Protein AF-A0AAD3ZM31-F1 (afdb_monomer_lite)

pLDDT: mean 74.76, std 13.65, range [40.03, 89.31]

Structure (mmCIF, N/CA/C/O backbone):
data_AF-A0AAD3ZM31-F1
#
_entry.id   AF-A0AAD3ZM31-F1
#
loop_
_atom_site.group_PDB
_atom_site.id
_atom_site.type_symbol
_atom_site.label_atom_id
_atom_site.label_alt_id
_atom_site.label_comp_id
_atom_site.label_asym_id
_atom_site.label_entity_id
_atom_site.label_seq_id
_atom_site.pdbx_PDB_ins_code
_atom_site.Cartn_x
_atom_site.Cartn_y
_atom_site.Cartn_z
_atom_site.occupancy
_atom_site.B_iso_or_equiv
_atom_site.auth_seq_id
_atom_site.auth_comp_id
_atom_site.auth_asym_id
_atom_site.auth_atom_id
_atom_site.pdbx_PDB_model_num
ATOM 1 N N . MET A 1 1 ? 16.431 -6.008 -3.682 1.00 66.12 1 MET A N 1
ATOM 2 C CA . MET A 1 1 ? 15.252 -6.881 -3.494 1.00 66.12 1 MET A CA 1
ATOM 3 C C . MET A 1 1 ? 14.012 -6.017 -3.647 1.00 66.12 1 MET A C 1
ATOM 5 O O . MET A 1 1 ? 14.015 -4.936 -3.064 1.00 66.12 1 MET A O 1
ATOM 9 N N . PRO A 1 2 ? 13.013 -6.436 -4.434 1.00 78.62 2 PRO A N 1
ATOM 10 C CA . PRO A 1 2 ? 11.748 -5.716 -4.553 1.00 78.62 2 PRO A CA 1
ATOM 11 C C . PRO A 1 2 ? 11.060 -5.653 -3.187 1.00 78.62 2 PRO A C 1
ATOM 13 O O . PRO A 1 2 ? 11.155 -6.582 -2.379 1.00 78.62 2 PRO A O 1
ATOM 16 N N . TRP A 1 3 ? 10.405 -4.538 -2.903 1.00 80.75 3 TRP A N 1
ATOM 17 C CA . TRP A 1 3 ? 9.692 -4.313 -1.653 1.00 80.75 3 TRP A CA 1
ATOM 18 C C . TRP A 1 3 ? 8.290 -3.808 -1.979 1.00 80.75 3 TRP A C 1
ATOM 20 O O . TRP A 1 3 ? 8.093 -3.142 -2.990 1.00 80.75 3 TRP A O 1
ATOM 30 N N . LYS A 1 4 ? 7.319 -4.153 -1.136 1.00 82.69 4 LYS A N 1
ATOM 31 C CA . LYS A 1 4 ? 5.938 -3.680 -1.226 1.00 82.69 4 LYS A CA 1
ATOM 32 C C . LYS A 1 4 ? 5.492 -3.168 0.134 1.00 82.69 4 LYS A C 1
ATOM 34 O O . LYS A 1 4 ? 5.851 -3.727 1.172 1.00 82.69 4 LYS A O 1
ATOM 39 N N . PHE A 1 5 ? 4.729 -2.084 0.123 1.00 85.19 5 PHE A N 1
ATOM 40 C CA . PHE A 1 5 ? 4.137 -1.502 1.319 1.00 85.19 5 PHE A CA 1
ATOM 41 C C . PHE A 1 5 ? 2.650 -1.825 1.366 1.00 85.19 5 PHE A C 1
ATOM 43 O O . PHE A 1 5 ? 1.935 -1.617 0.390 1.00 85.19 5 PHE A O 1
ATOM 50 N N . CYS A 1 6 ? 2.178 -2.318 2.506 1.00 86.56 6 CYS A N 1
ATOM 51 C CA . CYS A 1 6 ? 0.759 -2.537 2.719 1.00 86.56 6 CYS A CA 1
ATOM 52 C C . CYS A 1 6 ? 0.138 -1.319 3.414 1.00 86.56 6 CYS A C 1
ATOM 54 O O . CYS A 1 6 ? 0.420 -1.116 4.593 1.00 86.56 6 CYS A O 1
ATOM 56 N N . PRO A 1 7 ? -0.747 -0.539 2.768 1.00 83.19 7 PRO A N 1
ATOM 57 C CA . PRO A 1 7 ? -1.403 0.596 3.418 1.00 83.19 7 PRO A CA 1
ATOM 58 C C . PRO A 1 7 ? -2.386 0.182 4.526 1.00 83.19 7 PRO A C 1
ATOM 60 O O . PRO A 1 7 ? -2.625 0.971 5.437 1.00 83.19 7 PRO A O 1
ATOM 63 N N . CYS A 1 8 ? -2.918 -1.050 4.503 1.00 85.56 8 CYS A N 1
ATOM 64 C CA . CYS A 1 8 ? -3.846 -1.537 5.531 1.00 85.56 8 CYS A CA 1
ATOM 65 C C . CYS A 1 8 ? -3.170 -1.746 6.889 1.00 85.56 8 CYS A C 1
ATOM 67 O O . CYS A 1 8 ? -3.647 -1.234 7.899 1.00 85.56 8 CYS A O 1
ATOM 69 N N . CYS A 1 9 ? -2.058 -2.484 6.928 1.00 86.56 9 CYS A N 1
ATOM 70 C CA . CYS A 1 9 ? -1.326 -2.741 8.173 1.00 86.56 9 CYS A CA 1
ATOM 71 C C . CYS A 1 9 ? -0.064 -1.885 8.337 1.00 86.56 9 CYS A C 1
ATOM 73 O O . CYS A 1 9 ? 0.621 -2.009 9.349 1.00 86.56 9 CYS A O 1
ATOM 75 N N . LYS A 1 10 ? 0.231 -1.026 7.352 1.00 86.62 10 LYS A N 1
ATOM 76 C CA . LYS A 1 10 ? 1.383 -0.115 7.298 1.00 86.62 10 LYS A CA 1
ATOM 77 C C . LYS A 1 10 ? 2.727 -0.825 7.496 1.00 86.62 10 LYS A C 1
ATOM 79 O O . LYS A 1 10 ? 3.647 -0.273 8.092 1.00 86.62 10 LYS A O 1
ATOM 84 N N . GLU A 1 11 ? 2.841 -2.049 6.983 1.00 86.12 11 GLU A N 1
ATOM 85 C CA . GLU A 1 11 ? 4.074 -2.846 7.016 1.00 86.12 11 GLU A CA 1
ATOM 86 C C . GLU A 1 11 ? 4.742 -2.885 5.642 1.00 86.12 11 GLU A C 1
ATOM 88 O O . GLU A 1 11 ? 4.085 -2.813 4.601 1.00 86.12 11 GLU A O 1
ATOM 93 N N . ILE A 1 12 ? 6.068 -3.017 5.659 1.00 86.81 12 ILE A N 1
ATOM 94 C CA . ILE A 1 12 ? 6.892 -3.193 4.464 1.00 86.81 12 ILE A CA 1
ATOM 95 C C . ILE A 1 12 ? 7.286 -4.659 4.390 1.00 86.81 12 ILE A C 1
ATOM 97 O O . ILE A 1 12 ? 7.898 -5.188 5.317 1.00 86.81 12 ILE A O 1
ATOM 101 N N . SER A 1 13 ? 6.997 -5.293 3.264 1.00 83.19 13 SER A N 1
ATOM 102 C CA . SER A 1 13 ? 7.423 -6.656 2.987 1.00 83.19 13 SER A CA 1
ATOM 103 C C . SER A 1 13 ? 8.379 -6.672 1.808 1.00 83.19 13 SER A C 1
ATOM 105 O O . SER A 1 13 ? 8.151 -6.036 0.782 1.00 83.19 13 SER A O 1
ATOM 107 N N . TYR A 1 14 ? 9.450 -7.439 1.940 1.00 80.38 14 TYR A N 1
ATOM 108 C CA . TYR A 1 14 ? 10.396 -7.674 0.860 1.00 80.38 14 TYR A CA 1
ATOM 109 C C . TYR A 1 14 ? 9.986 -8.960 0.155 1.00 80.38 14 TYR A C 1
ATOM 111 O O . TYR A 1 14 ? 9.892 -10.009 0.788 1.00 80.38 14 TYR A O 1
ATOM 119 N N . SER A 1 15 ? 9.705 -8.885 -1.142 1.00 69.62 15 SER A N 1
ATOM 120 C CA . SER A 1 15 ? 9.323 -10.054 -1.932 1.00 69.62 15 SER A CA 1
ATOM 121 C C . SER A 1 15 ? 10.161 -10.095 -3.200 1.00 69.62 15 SER A C 1
ATOM 123 O O . SER A 1 15 ? 10.405 -9.066 -3.815 1.00 69.62 15 SER A O 1
ATOM 125 N N . ALA A 1 16 ? 10.618 -11.278 -3.607 1.00 59.38 16 ALA A N 1
ATOM 126 C CA . ALA A 1 16 ? 11.358 -11.452 -4.862 1.00 59.38 16 ALA A CA 1
ATOM 127 C C . ALA A 1 16 ? 10.453 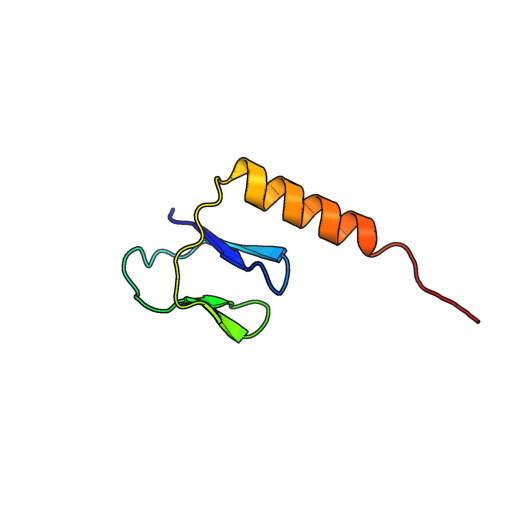-11.366 -6.112 1.00 59.38 16 ALA A C 1
ATOM 129 O O . ALA A 1 16 ? 10.931 -11.457 -7.238 1.00 59.38 16 ALA A O 1
ATOM 130 N N . ALA A 1 17 ? 9.148 -11.208 -5.903 1.00 60.56 17 ALA A N 1
ATOM 131 C CA . ALA A 1 17 ? 8.098 -11.259 -6.899 1.00 60.56 17 ALA A CA 1
ATOM 132 C C . ALA A 1 17 ? 7.831 -9.857 -7.475 1.00 60.56 17 ALA A C 1
ATOM 134 O O . ALA A 1 17 ? 7.082 -9.074 -6.898 1.00 60.56 17 ALA A O 1
ATOM 135 N N . THR A 1 18 ? 8.460 -9.532 -8.605 1.00 58.72 18 THR A N 1
ATOM 136 C CA . THR A 1 18 ? 8.363 -8.215 -9.264 1.00 58.72 18 THR A CA 1
ATOM 137 C C . THR A 1 18 ? 7.150 -8.037 -10.181 1.00 58.72 18 THR A C 1
ATOM 139 O O . THR A 1 18 ? 6.942 -6.935 -10.662 1.00 58.72 18 THR A O 1
ATOM 142 N N . HIS A 1 19 ? 6.355 -9.076 -10.458 1.00 59.69 19 HIS A N 1
ATOM 143 C CA . HIS A 1 19 ? 5.316 -9.027 -11.501 1.00 59.69 19 HIS A CA 1
ATOM 144 C C . HIS A 1 19 ? 4.068 -9.836 -11.123 1.00 59.69 19 HIS A C 1
ATOM 146 O O . HIS A 1 19 ? 3.778 -10.861 -11.732 1.00 59.69 19 HIS A O 1
ATOM 152 N N . TYR A 1 20 ? 3.327 -9.395 -10.110 1.00 63.88 20 TYR A N 1
ATOM 153 C CA . TYR A 1 20 ? 1.993 -9.942 -9.854 1.00 63.88 20 TYR A CA 1
ATOM 154 C C . TYR A 1 20 ? 0.981 -8.804 -9.854 1.00 63.88 20 TYR A C 1
ATOM 156 O O . TYR A 1 20 ? 1.170 -7.832 -9.124 1.00 63.88 20 TYR A O 1
ATOM 164 N N . GLU A 1 21 ? -0.088 -8.970 -10.641 1.00 72.56 21 GLU A N 1
ATOM 165 C CA . GLU A 1 21 ? -1.282 -8.107 -10.637 1.00 72.56 21 GLU A CA 1
ATOM 166 C C . GLU A 1 21 ? -1.915 -8.011 -9.246 1.00 72.56 21 GLU A C 1
ATOM 168 O O . GLU A 1 21 ? -2.629 -7.071 -8.953 1.00 72.56 21 GLU A O 1
ATOM 173 N N . THR A 1 22 ? -1.659 -8.975 -8.365 1.00 78.62 22 THR A N 1
ATOM 174 C CA . THR A 1 22 ? -2.132 -8.962 -6.982 1.00 78.62 22 THR A CA 1
ATOM 175 C C . THR A 1 22 ? -1.035 -9.414 -6.043 1.00 78.62 22 THR A C 1
ATOM 177 O O . THR A 1 22 ? -0.427 -10.466 -6.241 1.00 78.62 22 THR A O 1
ATOM 180 N N . TRP A 1 23 ? -0.813 -8.656 -4.977 1.00 82.88 23 TRP A N 1
ATOM 181 C CA . TRP A 1 23 ? 0.094 -9.009 -3.901 1.00 82.88 23 TRP A CA 1
ATOM 182 C C . TRP A 1 23 ? -0.672 -9.152 -2.577 1.00 82.88 23 TRP A C 1
ATOM 184 O O . TRP A 1 23 ? -1.160 -8.153 -2.041 1.00 82.88 23 TRP A O 1
ATOM 194 N N . PRO A 1 24 ? -0.784 -10.368 -2.015 1.00 85.00 24 PRO A N 1
ATOM 195 C CA . PRO A 1 24 ? -1.324 -10.550 -0.677 1.00 85.00 24 PRO A CA 1
ATOM 196 C C . PRO A 1 24 ? -0.291 -10.118 0.368 1.00 85.00 24 PRO A C 1
ATOM 198 O O . PRO A 1 24 ? 0.841 -10.607 0.395 1.00 85.00 24 PRO A O 1
ATOM 201 N N . CYS A 1 25 ? -0.682 -9.213 1.262 1.00 85.81 25 CYS A N 1
ATOM 202 C CA . CYS A 1 25 ? 0.175 -8.792 2.358 1.00 85.81 25 CYS A CA 1
ATOM 203 C C . CYS A 1 25 ? 0.405 -9.957 3.341 1.00 85.81 25 CYS A C 1
ATOM 205 O O . CYS A 1 25 ? -0.560 -10.440 3.931 1.00 85.81 25 CYS A O 1
ATOM 207 N N . PRO A 1 26 ? 1.654 -10.366 3.624 1.00 85.44 26 PRO A N 1
ATOM 208 C CA . PRO A 1 26 ? 1.935 -11.477 4.533 1.00 85.44 26 PRO A CA 1
ATOM 209 C C . PRO A 1 26 ? 1.663 -11.140 6.007 1.00 85.44 26 PRO A C 1
ATOM 211 O O . PRO A 1 26 ? 1.622 -12.041 6.837 1.00 85.44 26 PRO A O 1
ATOM 214 N N . HIS A 1 27 ? 1.477 -9.860 6.347 1.00 86.31 27 HIS A N 1
ATOM 215 C CA . HIS A 1 27 ? 1.235 -9.420 7.725 1.00 86.31 27 HIS A CA 1
ATOM 216 C C . HIS A 1 27 ? -0.255 -9.387 8.086 1.00 86.31 27 HIS A C 1
ATOM 218 O O . HIS A 1 27 ? -0.615 -9.701 9.216 1.00 86.31 27 HIS A O 1
ATOM 224 N N . CYS A 1 28 ? -1.123 -8.986 7.151 1.00 86.81 28 CYS A N 1
ATOM 225 C CA . CYS A 1 28 ? -2.562 -8.840 7.404 1.00 86.81 28 CYS A CA 1
ATOM 226 C C . CYS A 1 28 ? -3.459 -9.640 6.454 1.00 86.81 28 CYS A C 1
ATOM 228 O O . CYS A 1 28 ? -4.674 -9.626 6.621 1.00 86.81 28 CYS A O 1
ATOM 230 N N . GLY A 1 29 ? -2.890 -10.305 5.447 1.00 85.88 29 GLY A N 1
ATOM 231 C CA . GLY A 1 29 ? -3.630 -11.087 4.456 1.00 85.88 29 GLY A CA 1
ATOM 232 C C . GLY A 1 29 ? -4.419 -10.255 3.444 1.00 85.88 29 GLY A C 1
ATOM 233 O O . GLY A 1 29 ? -5.131 -10.826 2.628 1.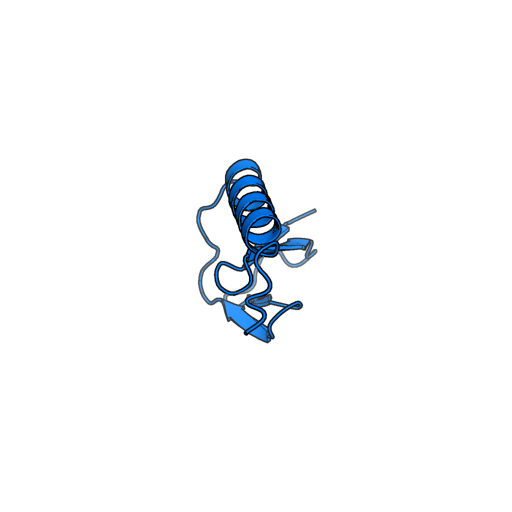00 85.88 29 GLY A O 1
ATOM 234 N N . THR A 1 30 ? -4.318 -8.920 3.476 1.00 86.94 30 THR A N 1
ATOM 235 C CA . THR A 1 30 ? -5.031 -8.060 2.519 1.00 86.94 30 THR A CA 1
ATOM 236 C C . THR A 1 30 ? -4.453 -8.224 1.118 1.00 86.94 30 THR A C 1
ATOM 238 O O . THR A 1 30 ? -3.247 -8.068 0.927 1.00 86.94 30 THR A O 1
ATOM 241 N N . GLU A 1 31 ? -5.317 -8.497 0.144 1.00 86.69 31 GLU A N 1
ATOM 242 C CA . GLU A 1 31 ? -4.962 -8.574 -1.271 1.00 86.69 31 GLU A CA 1
ATOM 243 C C . GLU A 1 31 ? -4.898 -7.168 -1.879 1.00 86.69 31 GLU A C 1
ATOM 245 O O . GLU A 1 31 ? -5.896 -6.450 -1.929 1.00 86.69 31 GLU A O 1
ATOM 250 N N . LEU A 1 32 ? -3.706 -6.759 -2.311 1.00 81.38 32 LEU A N 1
ATOM 251 C CA . LEU A 1 32 ? -3.470 -5.469 -2.952 1.00 81.38 32 LEU A CA 1
ATOM 252 C C . LEU A 1 32 ? -3.334 -5.689 -4.457 1.00 81.38 32 LEU A C 1
ATOM 254 O O . LEU A 1 32 ? -2.412 -6.372 -4.895 1.00 81.38 32 LEU A O 1
ATOM 258 N N . LYS A 1 33 ? -4.276 -5.138 -5.225 1.00 76.00 33 LYS A N 1
ATOM 259 C CA . LYS A 1 33 ? -4.343 -5.236 -6.695 1.00 76.00 33 LYS A CA 1
ATOM 260 C C . LYS A 1 33 ? -3.454 -4.231 -7.422 1.00 76.00 33 LYS A C 1
ATOM 262 O O . LYS A 1 33 ? -3.081 -4.440 -8.564 1.00 76.00 33 LYS A O 1
ATOM 267 N N . ASP A 1 34 ? -3.088 -3.152 -6.752 1.00 68.12 34 ASP A N 1
ATOM 268 C CA . ASP A 1 34 ? -2.275 -2.104 -7.346 1.00 68.12 34 ASP A CA 1
ATOM 269 C C . ASP A 1 34 ? -0.958 -2.018 -6.596 1.00 68.12 34 ASP A C 1
ATOM 271 O O . ASP A 1 34 ? -0.911 -2.090 -5.361 1.00 68.12 34 ASP A O 1
ATOM 275 N N . GLU A 1 35 ? 0.130 -1.898 -7.351 1.00 68.06 35 GLU A N 1
ATOM 276 C CA . GLU A 1 35 ? 1.419 -1.584 -6.767 1.00 68.06 35 GLU A CA 1
ATOM 277 C C . GLU A 1 35 ? 1.359 -0.126 -6.319 1.00 68.06 35 GLU A C 1
ATOM 279 O O . GLU A 1 35 ? 1.151 0.760 -7.149 1.00 68.06 35 GLU A O 1
ATOM 284 N N . PRO A 1 36 ? 1.438 0.151 -5.011 1.00 66.31 36 PRO A N 1
ATOM 285 C CA . PRO A 1 36 ? 1.216 1.505 -4.569 1.00 66.31 36 PRO A CA 1
ATOM 286 C C . PRO A 1 36 ? 2.423 2.366 -4.956 1.00 66.31 36 PRO A C 1
ATOM 288 O O . PRO A 1 36 ? 3.565 1.954 -4.751 1.00 66.31 36 PRO A O 1
ATOM 291 N N . GLU A 1 37 ? 2.172 3.571 -5.471 1.00 69.56 37 GLU A N 1
ATOM 292 C CA . GLU A 1 37 ? 3.188 4.554 -5.891 1.00 69.56 37 GLU A CA 1
ATOM 293 C C . GLU A 1 37 ? 3.925 5.202 -4.699 1.00 69.56 37 GLU A C 1
ATOM 295 O O . GLU A 1 37 ? 4.144 6.412 -4.652 1.00 69.56 37 GLU A O 1
ATOM 300 N N . TYR A 1 38 ? 4.278 4.421 -3.680 1.00 75.00 38 TYR A N 1
ATOM 301 C CA . TYR A 1 38 ? 5.094 4.905 -2.576 1.00 75.00 38 TYR A CA 1
ATOM 302 C C . TYR A 1 38 ? 6.566 4.703 -2.896 1.00 75.00 38 TYR A C 1
ATOM 304 O O . TYR A 1 38 ? 6.979 3.636 -3.345 1.00 75.00 38 TYR A O 1
ATOM 312 N N . ASP A 1 39 ? 7.379 5.701 -2.564 1.00 84.31 39 ASP A N 1
ATOM 313 C CA . ASP A 1 39 ? 8.817 5.498 -2.438 1.00 84.31 39 ASP A CA 1
ATOM 314 C C . ASP A 1 39 ? 9.153 4.815 -1.096 1.00 84.31 39 ASP A C 1
ATOM 316 O O . ASP A 1 39 ? 8.406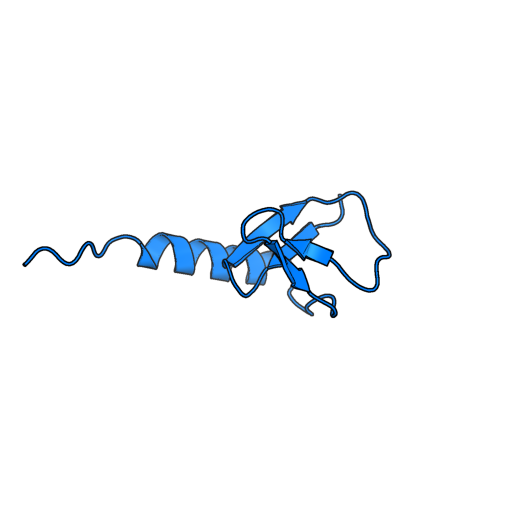 4.913 -0.112 1.00 84.31 39 ASP A O 1
ATOM 320 N N . ILE A 1 40 ? 10.299 4.128 -1.019 1.00 83.75 40 ILE A N 1
ATOM 321 C CA . ILE A 1 40 ? 10.717 3.383 0.181 1.00 83.75 40 ILE A CA 1
ATOM 322 C C . ILE A 1 40 ? 10.814 4.299 1.402 1.00 83.75 40 ILE A C 1
ATOM 324 O O . ILE A 1 40 ? 10.524 3.873 2.522 1.00 83.75 40 ILE A O 1
ATOM 328 N N . HIS A 1 41 ? 11.179 5.567 1.205 1.00 87.75 41 HIS A N 1
ATOM 329 C CA . HIS A 1 41 ? 11.249 6.547 2.284 1.00 87.75 41 HIS A CA 1
ATOM 330 C C . HIS A 1 41 ? 9.858 6.880 2.840 1.00 87.75 41 HIS A C 1
ATOM 332 O O . HIS A 1 41 ? 9.687 6.940 4.059 1.00 87.75 41 HIS A O 1
ATOM 338 N N . GLN A 1 42 ? 8.850 7.025 1.974 1.00 87.62 42 GLN A N 1
ATOM 339 C CA . GLN A 1 42 ? 7.471 7.292 2.392 1.00 87.62 42 GLN A CA 1
ATOM 340 C C . GLN A 1 42 ? 6.866 6.093 3.122 1.00 87.62 42 GLN A C 1
ATOM 342 O O . GLN A 1 42 ? 6.282 6.250 4.194 1.00 87.62 42 GLN A O 1
ATOM 347 N N . ALA A 1 43 ? 7.067 4.886 2.590 1.00 85.62 43 ALA A N 1
ATOM 348 C CA . ALA A 1 43 ? 6.613 3.655 3.227 1.00 85.62 43 ALA A CA 1
ATOM 349 C C . ALA A 1 43 ? 7.207 3.487 4.636 1.00 85.62 43 ALA A C 1
ATOM 351 O O . ALA A 1 43 ? 6.503 3.125 5.583 1.00 85.62 43 ALA A O 1
ATOM 352 N N . LYS A 1 44 ? 8.500 3.802 4.802 1.00 87.12 44 LYS A N 1
ATOM 353 C CA . LYS A 1 44 ? 9.171 3.777 6.109 1.00 87.12 44 LYS A CA 1
ATOM 3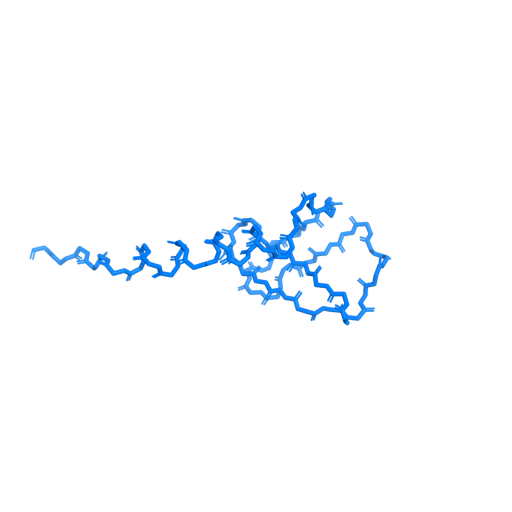54 C C . LYS A 1 44 ? 8.601 4.814 7.071 1.00 87.12 44 LYS A C 1
ATOM 356 O O . LYS A 1 44 ? 8.350 4.465 8.220 1.00 87.12 44 LYS A O 1
ATOM 361 N N . ALA A 1 45 ? 8.356 6.039 6.609 1.00 89.31 45 ALA A N 1
ATOM 362 C CA . ALA A 1 45 ? 7.762 7.087 7.436 1.00 89.31 45 ALA A CA 1
ATOM 363 C C . ALA A 1 45 ? 6.357 6.700 7.935 1.00 89.31 45 ALA A C 1
ATOM 365 O O . ALA A 1 45 ? 6.049 6.868 9.112 1.00 89.31 45 ALA A O 1
ATOM 366 N N . LEU A 1 46 ? 5.521 6.114 7.071 1.00 86.75 46 LEU A N 1
ATOM 367 C CA . LEU A 1 46 ? 4.180 5.644 7.440 1.00 86.75 46 LEU A CA 1
ATOM 368 C C . LEU A 1 46 ? 4.219 4.484 8.442 1.00 86.75 46 LEU A C 1
ATOM 370 O O . LEU A 1 46 ? 3.413 4.450 9.376 1.00 86.75 46 LEU A O 1
ATOM 374 N N . ARG A 1 47 ? 5.157 3.545 8.266 1.00 85.56 47 ARG A N 1
ATOM 375 C CA . ARG A 1 47 ? 5.391 2.452 9.217 1.00 85.56 47 ARG A CA 1
ATOM 376 C C . ARG A 1 47 ? 5.795 2.993 10.587 1.00 85.56 47 ARG A C 1
ATOM 378 O O . ARG A 1 47 ? 5.204 2.595 11.587 1.00 85.56 47 ARG A O 1
ATOM 385 N N . ASP A 1 48 ? 6.746 3.925 10.615 1.00 84.12 48 ASP A N 1
ATOM 386 C CA . ASP A 1 48 ? 7.252 4.547 11.842 1.00 84.12 48 ASP A CA 1
ATOM 387 C C . ASP A 1 48 ? 6.146 5.308 12.593 1.00 84.12 48 ASP A C 1
ATOM 389 O O . ASP A 1 48 ? 5.919 5.090 13.787 1.00 84.12 48 ASP A O 1
ATOM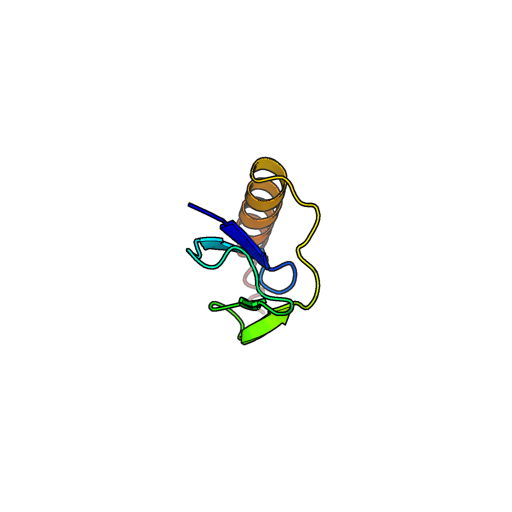 393 N N . GLN A 1 49 ? 5.344 6.087 11.862 1.00 80.56 49 GLN A N 1
ATOM 394 C CA . GLN A 1 49 ? 4.184 6.789 12.412 1.00 80.56 49 GLN A CA 1
ATOM 395 C C . GLN A 1 49 ? 3.121 5.814 12.954 1.00 80.56 49 GLN A C 1
ATOM 397 O O . GLN A 1 49 ? 2.479 6.078 13.976 1.00 80.56 49 GLN A O 1
ATOM 402 N N . SER A 1 50 ? 2.944 4.658 12.306 1.00 71.62 50 SER A N 1
ATOM 403 C CA . SER A 1 50 ? 2.033 3.613 12.777 1.00 71.62 50 SER A CA 1
ATOM 404 C C . SER A 1 50 ? 2.535 2.902 14.035 1.00 71.62 50 SER A C 1
ATOM 406 O O . SER A 1 50 ? 1.718 2.518 14.873 1.00 71.62 50 SER A O 1
ATOM 408 N N . SER A 1 51 ? 3.850 2.725 14.19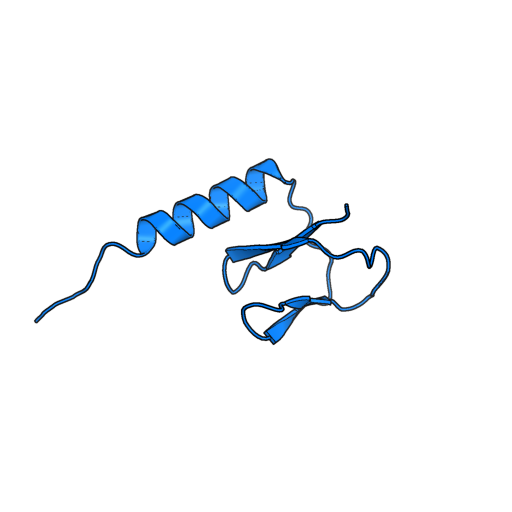4 1.00 63.91 51 SER A N 1
ATOM 409 C CA . SER A 1 51 ? 4.445 2.212 15.434 1.00 63.91 51 SER A CA 1
ATOM 410 C C . SER A 1 51 ? 4.419 3.237 16.566 1.00 63.91 51 SER A C 1
ATOM 412 O O . SER A 1 51 ? 4.145 2.860 17.703 1.00 63.91 51 SER A O 1
ATOM 414 N N . ALA A 1 52 ? 4.600 4.526 16.267 1.00 58.78 52 ALA A N 1
ATOM 415 C CA . ALA A 1 52 ? 4.491 5.601 17.254 1.00 58.78 52 ALA A CA 1
ATOM 416 C C . ALA A 1 52 ? 3.057 5.736 17.804 1.00 58.78 52 ALA A C 1
ATOM 418 O O . ALA A 1 52 ? 2.856 6.042 18.977 1.00 58.78 52 ALA A O 1
ATOM 419 N N . SER A 1 53 ? 2.053 5.411 16.983 1.00 52.97 53 SER A N 1
ATOM 420 C CA . SER A 1 53 ? 0.635 5.444 17.367 1.00 52.97 53 SER A CA 1
ATOM 421 C C . SER A 1 53 ? 0.191 4.250 18.235 1.00 52.97 53 SER A C 1
ATOM 423 O O . SER A 1 53 ? -0.932 4.243 18.730 1.00 52.97 53 SER A O 1
ATOM 425 N N . LYS A 1 54 ? 1.048 3.237 18.461 1.00 53.00 54 LYS A N 1
ATOM 426 C CA . LYS A 1 54 ? 0.756 2.077 19.335 1.00 53.00 54 LYS A CA 1
ATOM 427 C C . LYS A 1 54 ? 1.173 2.262 20.803 1.00 53.00 54 LYS A C 1
ATOM 429 O O . LYS A 1 54 ? 1.123 1.303 21.568 1.00 53.00 54 LYS A O 1
ATOM 434 N N . SER A 1 55 ? 1.493 3.486 21.225 1.00 49.56 55 SER A N 1
ATOM 435 C CA . SER A 1 55 ? 1.643 3.860 22.641 1.00 49.56 55 SER A CA 1
ATOM 436 C C . SER A 1 55 ? 0.479 4.723 23.122 1.00 49.56 55 SER A C 1
ATOM 438 O O . SER A 1 55 ? 0.652 5.798 23.682 1.00 49.56 55 SER A O 1
ATOM 440 N N . THR A 1 56 ? -0.752 4.258 22.937 1.00 45.72 56 THR A N 1
ATOM 441 C CA . THR A 1 56 ? -1.831 4.643 23.851 1.00 45.72 56 THR A CA 1
ATOM 442 C C . THR A 1 56 ? -2.690 3.419 24.074 1.00 45.72 56 THR A C 1
ATOM 444 O O . THR A 1 56 ? -3.572 3.084 23.295 1.00 45.72 56 THR A O 1
ATOM 447 N N . LYS A 1 57 ? -2.354 2.696 25.136 1.00 40.09 57 LYS A N 1
ATOM 448 C CA . LYS A 1 57 ? -3.233 1.725 25.764 1.00 40.09 57 LYS A CA 1
ATOM 449 C C . LYS A 1 57 ? -4.309 2.565 26.474 1.00 40.09 57 LYS A C 1
ATOM 451 O O . LYS A 1 57 ? -3.951 3.207 27.459 1.00 40.09 57 LYS A O 1
ATOM 456 N N . PRO A 1 58 ? -5.572 2.647 26.012 1.00 48.00 58 PRO A N 1
ATOM 457 C CA . PRO A 1 58 ? -6.624 3.148 26.883 1.00 48.00 58 PRO A CA 1
ATOM 458 C C . PRO A 1 58 ? -6.769 2.112 28.000 1.00 48.00 58 PRO A C 1
ATOM 460 O O . PRO A 1 58 ? -7.062 0.944 27.737 1.00 48.00 58 PRO A O 1
ATOM 463 N N . ASN A 1 59 ? -6.458 2.493 29.235 1.00 40.03 59 ASN A N 1
ATOM 464 C CA . ASN A 1 59 ? -6.924 1.743 30.393 1.00 40.03 59 ASN A CA 1
ATOM 465 C C . ASN A 1 59 ? -8.034 2.568 31.064 1.00 40.03 59 ASN A C 1
ATOM 467 O O . ASN A 1 59 ? -7.864 3.787 31.138 1.00 40.03 59 ASN A O 1
ATOM 471 N N . PRO A 1 60 ? -9.161 1.929 31.429 1.00 61.69 60 PRO A N 1
ATOM 472 C CA . PRO A 1 60 ? -10.317 2.569 32.059 1.00 61.69 60 PRO A CA 1
ATOM 473 C C . PRO A 1 60 ? -10.018 3.148 33.445 1.00 61.69 60 PRO A C 1
ATOM 475 O O . PRO A 1 60 ? -9.059 2.677 34.098 1.00 61.69 60 PRO A O 1
#

Secondary structure (DSSP, 8-state):
--EEEETTTTEEEE-S----S-EE-TTT--EE-S-----HHHHHHHHHHHHHTT------

Foldseek 3Di:
DDWAADPVLLDIDDDPDPDDCWDQDPVPRDIDRDRDPDDPVRSVVSSVVSVVVPPDDDDD

Sequence (60 aa):
MPWKFCPCCKEISYSAATHYETWPCPHCGTELKDEPEYDIHQAKALRDQSSASKSTKPNP

Radius of gyration: 13.16 Å; chains: 1; bounding box: 26×19×44 Å